Protein AF-A0A2H0RUI3-F1 (afdb_monomer_lite)

pLDDT: mean 71.57, std 14.53, range [37.25, 94.94]

Foldseek 3Di:
DDDPDPPVVVVCVVCVVVVVVVVLVVVLVVLVVVLCVCVVPVPVVVVVDPDDPVVVVVNVVSVVVNVVVPCPQDDLVVQQVLCVVVVQKDFLVSVCVVVVDDSVSSVVSLVVCVVVVQWDFDVVVVVVVGGMTRGPPPDQQDPVPRGGVLVVQCVVCVVVVPVVSNVVSLVPDDPVPPPD

Secondary structure (DSSP, 8-state):
------HHHHHHHHHHHHHHHHHHHHHHHHHHHHHHHHHHHHHHHHHH-TT-THHHHHHHHHHHHHHHHT--PPPHHHHHHHHHHTTTEE-HHHHHHHHT--HHHHHHHHHHHHHTTSEEE-HHHHHTT---EEE---SSB-TTT--BHHHHHHHHHHHHT-HHHHHHHHHT--GGGTT-

Structure (mmCIF, N/CA/C/O backbone):
data_AF-A0A2H0RUI3-F1
#
_entry.id   AF-A0A2H0RUI3-F1
#
loop_
_atom_site.group_PDB
_atom_site.id
_atom_site.type_symbol
_atom_site.label_atom_id
_atom_site.label_alt_id
_atom_site.label_comp_id
_atom_site.label_asym_id
_atom_site.label_entity_id
_atom_site.label_seq_id
_atom_site.pdbx_PDB_ins_code
_atom_site.Cartn_x
_atom_site.Cartn_y
_atom_site.Cartn_z
_atom_site.occupancy
_atom_site.B_iso_or_equiv
_atom_site.auth_seq_id
_atom_site.auth_comp_id
_atom_site.auth_asym_id
_atom_site.auth_atom_id
_atom_site.pdbx_PDB_model_num
ATOM 1 N N . MET A 1 1 ? -32.264 -28.700 15.028 1.00 40.72 1 MET A N 1
ATOM 2 C CA . MET A 1 1 ? -32.433 -28.310 13.611 1.00 40.72 1 MET A CA 1
ATOM 3 C C . MET A 1 1 ? -31.316 -27.344 13.245 1.00 40.72 1 MET A C 1
ATOM 5 O O . MET A 1 1 ? -31.347 -26.205 13.688 1.00 40.72 1 MET A O 1
ATOM 9 N N . ALA A 1 2 ? -30.282 -27.814 12.545 1.00 37.25 2 ALA A N 1
ATOM 10 C CA . ALA A 1 2 ? -29.163 -26.972 12.126 1.00 37.25 2 ALA A CA 1
ATOM 11 C C . ALA A 1 2 ? -29.563 -26.187 10.867 1.00 37.25 2 ALA A C 1
ATOM 13 O O . ALA A 1 2 ? -29.855 -26.793 9.837 1.00 37.25 2 ALA A O 1
ATOM 14 N N . LYS A 1 3 ? -29.607 -24.851 10.957 1.00 48.00 3 LYS A N 1
ATOM 15 C CA . LYS A 1 3 ? -29.700 -23.966 9.787 1.00 48.00 3 LYS A CA 1
ATOM 16 C C . LYS A 1 3 ? -28.462 -24.214 8.922 1.00 48.00 3 LYS A C 1
ATOM 18 O O . LYS A 1 3 ? -27.349 -23.934 9.361 1.00 48.00 3 LYS A O 1
ATOM 23 N N . GLN A 1 4 ? -28.652 -24.761 7.724 1.00 44.97 4 GLN A N 1
ATOM 24 C CA . GLN A 1 4 ? -27.613 -24.794 6.700 1.00 44.97 4 GLN A CA 1
ATOM 25 C C . GLN A 1 4 ? -27.236 -23.345 6.377 1.00 44.97 4 GLN A C 1
ATOM 27 O O . GLN A 1 4 ? -28.058 -22.584 5.875 1.00 44.97 4 GLN A O 1
ATOM 32 N N . MET A 1 5 ? -26.015 -22.946 6.732 1.00 45.69 5 MET A N 1
ATOM 33 C CA . MET A 1 5 ? -25.436 -21.710 6.213 1.00 45.69 5 MET A CA 1
ATOM 34 C C . MET A 1 5 ? -25.137 -21.915 4.719 1.00 45.69 5 MET A C 1
ATOM 36 O O . MET A 1 5 ? -24.634 -22.987 4.360 1.00 45.69 5 MET A O 1
ATOM 40 N N . PRO A 1 6 ? -25.445 -20.932 3.854 1.00 52.22 6 PRO A N 1
ATOM 41 C CA . PRO A 1 6 ? -25.289 -21.059 2.412 1.00 52.22 6 PRO A CA 1
ATOM 42 C C . PRO A 1 6 ? -23.802 -21.205 2.092 1.00 52.22 6 PRO A C 1
ATOM 44 O O . PRO A 1 6 ? -23.000 -20.287 2.241 1.00 52.22 6 PRO A O 1
ATOM 47 N N . THR A 1 7 ? -23.414 -22.411 1.697 1.00 57.31 7 THR A N 1
ATOM 48 C CA . THR A 1 7 ? -22.037 -22.754 1.324 1.00 57.31 7 THR A CA 1
ATOM 49 C C . THR A 1 7 ? -21.678 -22.227 -0.068 1.00 57.31 7 THR A C 1
ATOM 51 O O . THR A 1 7 ? -20.497 -22.163 -0.398 1.00 57.31 7 THR A O 1
ATOM 54 N N . GLU A 1 8 ? -22.663 -21.784 -0.855 1.00 53.75 8 GLU A N 1
ATOM 55 C CA . GLU A 1 8 ? -22.464 -21.220 -2.197 1.00 53.75 8 GLU A CA 1
ATOM 56 C C . GLU A 1 8 ? -21.793 -19.831 -2.173 1.00 53.75 8 GLU A C 1
ATOM 58 O O . GLU A 1 8 ? -20.916 -19.567 -2.999 1.00 53.75 8 GLU A O 1
ATOM 63 N N . ASP A 1 9 ? -22.067 -18.988 -1.169 1.00 52.56 9 ASP A N 1
ATOM 64 C CA . ASP A 1 9 ? -21.497 -17.628 -1.094 1.00 52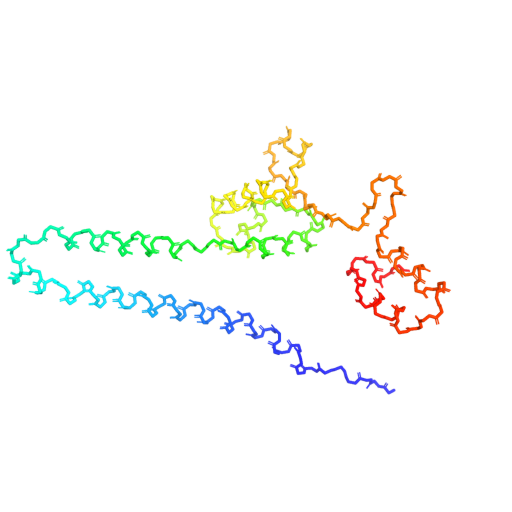.56 9 ASP A CA 1
ATOM 65 C C . ASP A 1 9 ? -20.015 -17.590 -0.685 1.00 52.56 9 ASP A C 1
ATOM 67 O O . ASP A 1 9 ? -19.256 -16.702 -1.091 1.00 52.56 9 ASP A O 1
ATOM 71 N N . ILE A 1 10 ? -19.555 -18.582 0.084 1.00 51.81 10 ILE A N 1
ATOM 72 C CA . ILE A 1 10 ? -18.156 -18.668 0.546 1.00 51.81 10 ILE A CA 1
ATOM 73 C C . ILE A 1 10 ? -17.225 -19.078 -0.607 1.00 51.81 10 ILE A C 1
ATOM 75 O O . ILE A 1 10 ? -16.046 -18.714 -0.647 1.00 51.81 10 ILE A O 1
ATOM 79 N N . VAL A 1 11 ? -17.748 -19.849 -1.559 1.00 51.75 11 VAL A N 1
ATOM 80 C CA . VAL A 1 11 ? -17.015 -20.315 -2.738 1.00 51.75 11 VAL A CA 1
ATOM 81 C C . VAL A 1 11 ? -16.846 -19.146 -3.715 1.00 51.75 11 VAL A C 1
ATOM 83 O O . VAL A 1 11 ? -15.719 -18.856 -4.118 1.00 51.75 11 VAL A O 1
ATOM 86 N N . ALA A 1 12 ? -17.913 -18.394 -4.006 1.00 54.25 12 ALA A N 1
ATOM 87 C CA . ALA A 1 12 ? -17.867 -17.234 -4.901 1.00 54.25 12 ALA A CA 1
ATOM 88 C C . ALA A 1 12 ? -16.861 -16.158 -4.444 1.00 54.25 12 ALA A C 1
ATOM 90 O O . ALA A 1 12 ? -16.058 -15.679 -5.248 1.00 54.25 12 ALA A O 1
ATOM 91 N N . THR A 1 13 ? -16.815 -15.848 -3.144 1.00 55.59 13 THR A N 1
ATOM 92 C CA . THR A 1 13 ? -15.868 -14.868 -2.577 1.00 55.59 13 THR A CA 1
ATOM 93 C C . THR A 1 13 ? -14.407 -15.318 -2.665 1.00 55.59 13 THR A C 1
ATOM 95 O O . THR A 1 13 ? -13.526 -14.504 -2.944 1.00 55.59 13 THR A O 1
ATOM 98 N N . ARG A 1 14 ? -14.113 -16.617 -2.508 1.00 56.69 14 ARG A N 1
ATOM 99 C CA . ARG A 1 14 ? -12.736 -17.142 -2.610 1.00 56.69 14 ARG A CA 1
ATOM 100 C C . ARG A 1 14 ? -12.219 -17.204 -4.053 1.00 56.69 14 ARG A C 1
ATOM 102 O O . ARG A 1 14 ? -11.014 -17.064 -4.276 1.00 56.69 14 ARG A O 1
ATOM 109 N N . TYR A 1 15 ? -13.104 -17.407 -5.030 1.00 55.16 15 TYR A N 1
ATOM 110 C CA . TYR A 1 15 ? -12.738 -17.414 -6.451 1.00 55.16 15 TYR A CA 1
ATOM 111 C C . TYR A 1 15 ? -12.743 -16.020 -7.086 1.00 55.16 15 TYR A C 1
ATOM 113 O O . TYR A 1 15 ? -11.989 -15.817 -8.036 1.00 55.16 15 TYR A O 1
ATOM 121 N N . ALA A 1 16 ? -13.481 -15.047 -6.540 1.00 60.38 16 ALA A N 1
ATOM 122 C CA . ALA A 1 16 ? -13.506 -13.666 -7.031 1.00 60.38 16 ALA A CA 1
ATOM 123 C C . ALA A 1 16 ? -12.097 -13.054 -7.122 1.00 60.38 16 ALA A C 1
ATOM 125 O O . ALA A 1 16 ? -11.699 -12.584 -8.185 1.00 60.38 16 ALA A O 1
ATOM 126 N N . HIS A 1 17 ? -11.284 -13.196 -6.070 1.00 58.66 17 HIS A N 1
ATOM 127 C CA . HIS A 1 17 ? -9.902 -12.703 -6.069 1.00 58.66 17 HIS A CA 1
ATOM 128 C C . HIS A 1 17 ? -9.028 -13.390 -7.137 1.00 58.66 17 HIS A C 1
ATOM 130 O O . HIS A 1 17 ? -8.162 -12.764 -7.751 1.00 58.66 17 HIS A O 1
ATOM 136 N N . ARG A 1 18 ? -9.220 -14.692 -7.392 1.00 57.06 18 ARG A N 1
ATOM 137 C CA . ARG A 1 18 ? -8.460 -15.408 -8.435 1.00 57.06 18 ARG A CA 1
ATOM 138 C C . ARG A 1 18 ? -8.891 -14.986 -9.836 1.00 57.06 18 ARG A C 1
ATOM 140 O O . ARG A 1 18 ? -8.033 -14.844 -10.701 1.00 57.06 18 ARG A O 1
ATOM 147 N N . ILE A 1 19 ? -10.188 -14.767 -10.043 1.00 65.56 19 ILE A N 1
ATOM 148 C CA . ILE A 1 19 ? -10.754 -14.272 -11.303 1.00 65.56 19 ILE A CA 1
ATOM 149 C C . ILE A 1 19 ? -10.258 -12.850 -11.580 1.00 65.56 19 ILE A C 1
ATOM 151 O O . ILE A 1 19 ? -9.895 -12.537 -12.711 1.00 65.56 19 ILE A 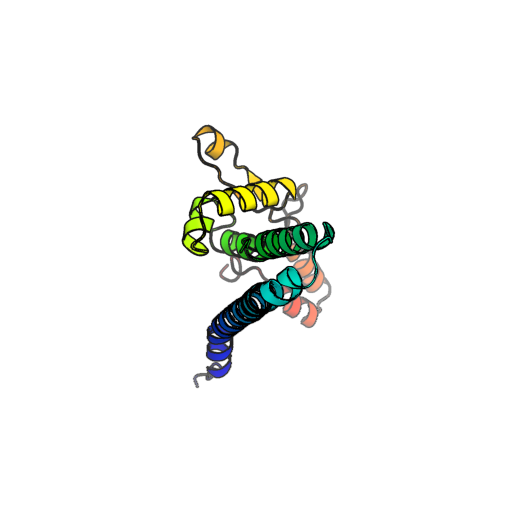O 1
ATOM 155 N N . GLU A 1 20 ? -10.160 -12.008 -10.554 1.00 66.69 20 GLU A N 1
ATOM 156 C CA . GLU A 1 20 ? -9.665 -10.639 -10.686 1.00 66.69 20 GLU A CA 1
ATOM 157 C C . GLU A 1 20 ? -8.155 -10.590 -10.969 1.00 66.69 20 GLU A C 1
ATOM 159 O O . GLU A 1 20 ? -7.714 -9.860 -11.858 1.00 66.69 20 GLU A O 1
ATOM 164 N N . LEU A 1 21 ? -7.361 -11.459 -10.330 1.00 68.50 21 LEU A N 1
ATOM 165 C CA . LEU A 1 21 ? -5.949 -11.660 -10.683 1.00 68.50 21 LEU A CA 1
ATOM 166 C C . LEU A 1 21 ? -5.771 -12.181 -12.115 1.00 68.50 21 LEU A C 1
ATOM 168 O O . LEU A 1 21 ? -4.870 -11.726 -12.823 1.00 68.50 21 LEU A O 1
ATOM 172 N N . LEU A 1 22 ? -6.620 -13.116 -12.555 1.00 71.00 22 LEU A N 1
ATOM 173 C CA . LEU A 1 22 ? -6.633 -13.632 -13.927 1.00 71.00 22 LEU A CA 1
ATOM 174 C C . LEU A 1 22 ? -6.997 -12.539 -14.930 1.00 71.00 22 LEU A C 1
ATOM 176 O O . LEU A 1 22 ? -6.333 -12.425 -15.955 1.00 71.00 22 LEU A O 1
ATOM 180 N N . ARG A 1 23 ? -7.985 -11.694 -14.621 1.00 72.12 23 ARG A N 1
ATOM 181 C CA . ARG A 1 23 ? -8.378 -10.552 -15.455 1.00 72.12 23 ARG A CA 1
ATOM 182 C C . ARG A 1 23 ? -7.249 -9.527 -15.563 1.00 72.12 23 ARG A C 1
ATOM 184 O O . ARG A 1 23 ? -6.921 -9.117 -16.673 1.00 72.12 23 ARG A O 1
ATOM 191 N N . ASN A 1 24 ? -6.609 -9.170 -14.451 1.00 70.94 24 ASN A N 1
ATOM 192 C CA . ASN A 1 24 ? -5.483 -8.230 -14.449 1.00 70.94 24 ASN A CA 1
ATOM 193 C C . ASN A 1 24 ? -4.265 -8.799 -15.187 1.00 70.94 24 ASN A C 1
ATOM 195 O O . ASN A 1 24 ? -3.623 -8.095 -15.967 1.00 70.94 24 ASN A O 1
ATOM 199 N N . SER A 1 25 ? -3.985 -10.091 -15.005 1.00 67.38 25 SER A N 1
ATOM 200 C CA . SER A 1 25 ? -2.914 -10.775 -15.733 1.00 67.38 25 SER A CA 1
ATOM 201 C C . SER A 1 25 ? -3.218 -10.832 -17.230 1.00 67.38 25 SER A C 1
ATOM 203 O O . SER A 1 25 ? -2.363 -10.474 -18.035 1.00 67.38 25 SER A O 1
ATOM 205 N N . ALA A 1 26 ? -4.441 -11.201 -17.617 1.00 73.75 26 ALA A N 1
ATOM 206 C CA . ALA A 1 26 ? -4.873 -11.246 -19.011 1.00 73.75 26 ALA A CA 1
ATOM 207 C C . ALA A 1 26 ? -4.797 -9.866 -19.675 1.00 73.75 26 ALA A C 1
ATOM 209 O O . ALA A 1 26 ? -4.282 -9.754 -20.783 1.00 73.75 26 ALA A O 1
ATOM 210 N N . MET A 1 27 ? -5.220 -8.804 -18.983 1.00 76.25 27 MET A N 1
ATOM 211 C CA . MET A 1 27 ? -5.128 -7.433 -19.489 1.00 76.25 27 MET A CA 1
ATOM 212 C C . MET A 1 27 ? -3.668 -6.996 -19.683 1.00 76.25 27 MET A C 1
ATOM 214 O O . MET A 1 27 ? -3.335 -6.401 -20.707 1.00 76.25 27 MET A O 1
ATOM 218 N N . LYS A 1 28 ? -2.770 -7.373 -18.763 1.00 70.69 28 LYS A N 1
ATOM 219 C CA . LYS A 1 28 ? -1.324 -7.138 -18.890 1.00 70.69 28 LYS A CA 1
ATOM 220 C C . LYS A 1 28 ? -0.707 -7.901 -20.069 1.00 70.69 28 LYS A C 1
ATOM 222 O O . LYS A 1 28 ? 0.099 -7.326 -20.798 1.00 70.69 28 LYS A O 1
ATOM 227 N N . PHE A 1 29 ? -1.104 -9.154 -20.295 1.00 73.88 29 PHE A N 1
ATOM 228 C CA . PHE A 1 29 ? -0.670 -9.933 -21.461 1.00 73.88 29 PHE A CA 1
ATOM 229 C C . PHE A 1 29 ? -1.189 -9.349 -22.778 1.00 73.88 29 PHE A C 1
ATOM 231 O O . PHE A 1 29 ? -0.434 -9.281 -23.743 1.00 73.88 29 PHE A O 1
ATOM 238 N N . LEU A 1 30 ? -2.441 -8.889 -22.815 1.00 75.38 30 LEU A N 1
ATOM 239 C CA . LEU A 1 30 ? -3.057 -8.322 -24.016 1.00 75.38 30 LEU A CA 1
ATOM 240 C C . LEU A 1 30 ? -2.365 -7.014 -24.427 1.00 75.38 30 LEU A C 1
ATOM 242 O O . LEU A 1 30 ? -1.997 -6.848 -25.586 1.00 75.38 30 LEU A O 1
ATOM 246 N N . ILE A 1 31 ? -2.083 -6.133 -23.461 1.00 73.62 31 ILE A N 1
ATOM 247 C CA . ILE A 1 31 ? -1.326 -4.893 -23.690 1.00 73.62 31 ILE A CA 1
ATOM 248 C C . ILE A 1 31 ? 0.118 -5.206 -24.100 1.00 73.62 31 ILE A C 1
ATOM 250 O O . ILE A 1 31 ? 0.612 -4.652 -25.081 1.00 73.62 31 ILE A O 1
ATOM 254 N N . GLY A 1 32 ? 0.791 -6.123 -23.396 1.00 73.75 32 GLY A N 1
ATOM 255 C CA . GLY A 1 32 ? 2.153 -6.540 -23.739 1.00 73.75 32 GLY A CA 1
ATOM 256 C C . GLY A 1 32 ? 2.252 -7.116 -25.155 1.00 73.75 32 GLY A C 1
ATOM 257 O O . GLY A 1 32 ? 3.162 -6.760 -25.900 1.00 73.75 32 GLY A O 1
ATOM 258 N N . GLY A 1 33 ? 1.279 -7.939 -25.555 1.00 75.06 33 GLY A N 1
ATOM 259 C CA . GLY A 1 33 ? 1.180 -8.502 -26.901 1.00 75.06 33 GLY A CA 1
ATOM 260 C C . GLY A 1 33 ? 0.991 -7.436 -27.979 1.00 75.06 33 GLY A C 1
ATOM 261 O O . GLY A 1 33 ? 1.687 -7.476 -28.990 1.00 75.06 33 GLY A O 1
ATOM 262 N N . VAL A 1 34 ? 0.126 -6.442 -27.748 1.00 78.19 34 VAL A N 1
ATOM 263 C CA . VAL A 1 34 ? -0.063 -5.311 -28.675 1.00 78.19 34 VAL A CA 1
ATOM 264 C C . VAL A 1 34 ? 1.222 -4.496 -28.820 1.00 78.19 34 VAL A C 1
ATOM 266 O O . VAL A 1 34 ? 1.599 -4.156 -29.937 1.00 78.19 34 VAL A O 1
ATOM 269 N N . VAL A 1 35 ? 1.943 -4.227 -27.729 1.00 71.62 35 VAL A N 1
ATOM 270 C CA . VAL A 1 35 ? 3.216 -3.489 -27.786 1.00 71.62 35 VAL A CA 1
ATOM 271 C C . VAL A 1 35 ? 4.266 -4.260 -28.587 1.00 71.62 35 VAL A C 1
ATOM 273 O O . VAL A 1 35 ? 4.899 -3.681 -29.467 1.00 71.62 35 VAL A O 1
ATOM 276 N N . VAL A 1 36 ? 4.425 -5.564 -28.343 1.00 73.00 36 VAL A N 1
ATOM 277 C CA . VAL A 1 36 ? 5.359 -6.412 -29.107 1.00 73.00 36 VAL A CA 1
ATOM 278 C C . VAL A 1 36 ? 4.957 -6.487 -30.580 1.00 73.00 36 VAL A C 1
ATOM 280 O O . VAL A 1 36 ? 5.820 -6.418 -31.448 1.00 73.00 36 VAL A O 1
ATOM 283 N N . PHE A 1 37 ? 3.661 -6.574 -30.877 1.00 71.94 37 PHE A N 1
ATOM 284 C CA . PHE A 1 37 ? 3.141 -6.577 -32.242 1.00 71.94 37 PHE A CA 1
ATOM 285 C C . PHE A 1 37 ? 3.437 -5.261 -32.971 1.00 71.94 37 PHE A C 1
ATOM 287 O O . PHE A 1 37 ? 3.971 -5.276 -34.078 1.00 71.94 37 PHE A O 1
ATOM 294 N N . VAL A 1 38 ? 3.168 -4.119 -32.331 1.00 71.50 38 VAL A N 1
ATOM 295 C CA . VAL A 1 38 ? 3.467 -2.793 -32.885 1.00 71.50 38 VAL A CA 1
ATOM 296 C C . VAL A 1 38 ? 4.969 -2.640 -33.113 1.00 71.50 38 VAL A C 1
ATOM 298 O O . VAL A 1 38 ? 5.369 -2.284 -34.215 1.00 71.50 38 VAL A O 1
ATOM 301 N N . VAL A 1 39 ? 5.810 -2.985 -32.132 1.00 69.81 39 VAL A N 1
ATOM 302 C CA . VAL A 1 39 ? 7.280 -2.911 -32.245 1.00 69.81 39 VAL A CA 1
ATOM 303 C C . VAL A 1 39 ? 7.845 -3.919 -33.250 1.00 69.81 39 VAL A C 1
ATOM 305 O O . VAL A 1 39 ? 8.872 -3.642 -33.856 1.00 69.81 39 VAL A O 1
ATOM 308 N N . GLY A 1 40 ? 7.202 -5.069 -33.458 1.00 72.00 40 GLY A N 1
ATOM 309 C CA . GLY A 1 40 ? 7.615 -6.075 -34.440 1.00 72.00 40 GLY A CA 1
ATOM 310 C C . GLY A 1 40 ? 7.219 -5.726 -35.876 1.00 72.00 40 GLY A C 1
ATOM 311 O O . GLY A 1 40 ? 7.945 -6.067 -36.808 1.00 72.00 40 GLY A O 1
ATOM 312 N N . MET A 1 41 ? 6.101 -5.016 -36.067 1.00 71.19 41 MET A N 1
ATOM 313 C CA . MET A 1 41 ? 5.620 -4.586 -37.387 1.00 71.19 41 MET A CA 1
ATOM 314 C C . MET A 1 41 ? 6.133 -3.208 -37.820 1.00 71.19 41 MET A C 1
ATOM 316 O O . MET A 1 41 ? 6.178 -2.923 -39.016 1.00 71.19 41 MET A O 1
ATOM 320 N N . PHE A 1 42 ? 6.561 -2.356 -36.885 1.00 66.62 42 PHE A N 1
ATOM 321 C CA . PHE A 1 42 ? 7.112 -1.033 -37.200 1.00 66.62 42 PHE A CA 1
ATOM 322 C C . PHE A 1 42 ? 8.464 -1.012 -37.949 1.00 66.62 42 PHE A C 1
ATOM 324 O O . PHE A 1 42 ? 8.638 -0.116 -38.772 1.00 66.62 42 PHE A O 1
ATOM 331 N N . PRO A 1 43 ? 9.430 -1.931 -37.735 1.00 65.06 43 PRO A N 1
ATOM 332 C CA . PRO A 1 43 ? 10.753 -1.876 -38.357 1.00 65.06 43 PRO A CA 1
ATOM 333 C C . PRO A 1 43 ? 10.741 -1.884 -39.897 1.00 65.06 43 PRO A C 1
ATOM 335 O O . PRO A 1 43 ? 11.467 -1.075 -40.476 1.00 65.06 43 PRO A O 1
ATOM 338 N N . PRO A 1 44 ? 9.919 -2.699 -40.596 1.00 65.00 44 PRO A N 1
ATOM 339 C CA . PRO A 1 44 ? 9.820 -2.615 -42.055 1.00 65.00 44 PRO A CA 1
ATOM 340 C C . PRO A 1 44 ? 9.184 -1.303 -42.545 1.00 65.00 44 PRO A C 1
ATOM 342 O O . PRO A 1 44 ? 9.616 -0.762 -43.561 1.00 65.00 44 PRO A O 1
ATOM 345 N N . ILE A 1 45 ? 8.223 -0.745 -41.801 1.00 62.34 45 ILE A N 1
ATOM 346 C CA . ILE A 1 45 ? 7.593 0.552 -42.110 1.00 62.34 45 ILE A CA 1
ATOM 347 C C . ILE A 1 45 ? 8.604 1.700 -41.912 1.00 62.34 45 ILE A C 1
ATOM 349 O O . ILE A 1 45 ? 8.701 2.598 -42.747 1.00 62.34 45 ILE A O 1
ATOM 353 N N . LEU A 1 46 ? 9.427 1.626 -40.861 1.00 55.97 46 LEU A N 1
ATOM 354 C CA . LEU A 1 46 ? 10.548 2.533 -40.572 1.00 55.97 46 LEU A CA 1
ATOM 355 C C . LEU A 1 46 ? 11.669 2.458 -41.614 1.00 55.97 46 LEU A C 1
ATOM 357 O O . LEU A 1 46 ? 12.233 3.486 -41.979 1.00 55.97 46 LEU A O 1
ATOM 361 N N . ALA A 1 47 ? 11.989 1.261 -42.112 1.00 63.47 47 ALA A N 1
ATOM 362 C CA . ALA A 1 47 ? 12.996 1.079 -43.156 1.00 63.47 47 ALA A CA 1
ATOM 363 C C . ALA A 1 47 ? 12.572 1.719 -44.493 1.00 63.47 47 ALA A C 1
ATOM 365 O O . ALA A 1 47 ? 13.430 2.166 -45.256 1.00 63.47 47 ALA A O 1
ATOM 366 N N . MET A 1 48 ? 11.261 1.804 -44.757 1.00 65.31 48 MET A N 1
ATOM 367 C CA . MET A 1 48 ? 10.691 2.505 -45.915 1.00 65.31 48 MET A CA 1
ATOM 368 C C . MET A 1 48 ? 10.545 4.019 -45.684 1.00 65.31 48 MET A C 1
ATOM 370 O O . MET A 1 48 ? 10.720 4.802 -46.616 1.00 65.31 48 MET A O 1
ATOM 374 N N . ALA A 1 49 ? 10.293 4.451 -44.446 1.00 60.59 49 ALA A N 1
ATOM 375 C CA . ALA A 1 49 ? 10.146 5.853 -44.063 1.00 60.59 49 ALA A CA 1
ATOM 376 C C . ALA A 1 49 ? 11.481 6.474 -43.600 1.00 60.59 49 ALA A C 1
ATOM 378 O O . ALA A 1 49 ? 11.662 6.822 -42.432 1.00 60.59 49 ALA A O 1
ATOM 379 N N . ARG A 1 50 ? 12.449 6.644 -44.511 1.00 54.50 50 ARG A N 1
ATOM 380 C CA . ARG A 1 50 ? 13.672 7.415 -44.218 1.00 54.50 50 ARG A CA 1
ATOM 381 C C . ARG A 1 50 ? 13.326 8.893 -43.971 1.00 54.50 50 ARG A C 1
ATOM 383 O O . ARG A 1 50 ? 13.168 9.640 -44.930 1.00 54.50 50 ARG A O 1
ATOM 390 N N . GLY A 1 51 ? 13.265 9.319 -42.704 1.00 57.84 51 GLY A N 1
ATOM 391 C CA . GLY A 1 51 ? 13.366 10.745 -42.345 1.00 57.84 51 GLY A CA 1
ATOM 392 C C . GLY A 1 51 ? 12.422 11.311 -41.278 1.00 57.84 51 GLY A C 1
ATOM 393 O O . GLY A 1 51 ? 12.417 12.525 -41.115 1.00 57.84 51 GLY A O 1
ATOM 394 N N . ILE A 1 52 ? 11.639 10.508 -40.547 1.00 59.72 52 ILE A N 1
ATOM 395 C CA . ILE A 1 52 ? 10.675 11.051 -39.569 1.00 59.72 52 ILE A CA 1
ATOM 396 C C . ILE A 1 52 ? 11.212 10.913 -38.126 1.00 59.72 52 ILE A C 1
ATOM 398 O O . ILE A 1 52 ? 11.217 9.801 -37.592 1.00 59.72 52 ILE A O 1
ATOM 402 N N . PRO A 1 53 ? 11.637 12.009 -37.460 1.00 60.41 53 PRO A N 1
ATOM 403 C CA . PRO A 1 53 ? 12.110 11.978 -36.068 1.00 60.41 53 PRO A CA 1
ATOM 404 C C . PRO A 1 53 ? 11.011 11.633 -35.040 1.00 60.41 53 PRO A C 1
ATOM 406 O O . PRO A 1 53 ? 11.324 11.233 -33.921 1.00 60.41 53 PRO A O 1
ATOM 409 N N . ASP A 1 54 ? 9.733 11.719 -35.418 1.00 65.62 54 ASP A N 1
ATOM 410 C CA . ASP A 1 54 ? 8.572 11.496 -34.539 1.00 65.62 54 ASP A CA 1
ATOM 411 C C . ASP A 1 54 ? 8.397 10.042 -34.064 1.00 65.62 54 ASP A C 1
ATOM 413 O O . ASP A 1 54 ? 7.810 9.772 -33.015 1.00 65.62 54 ASP A O 1
ATOM 417 N N . VAL A 1 55 ? 8.933 9.066 -34.801 1.00 62.34 55 VAL A N 1
ATOM 418 C CA . VAL A 1 55 ? 8.714 7.647 -34.472 1.00 62.34 55 VAL A CA 1
ATOM 419 C C . VAL A 1 55 ? 9.499 7.218 -33.230 1.00 62.34 55 VAL A C 1
ATOM 421 O O . VAL A 1 55 ? 8.998 6.440 -32.416 1.00 62.34 55 VAL A O 1
ATOM 424 N N . GLY A 1 56 ? 10.706 7.759 -33.032 1.00 66.00 56 GLY A N 1
ATOM 425 C CA . GLY A 1 56 ? 11.478 7.519 -31.809 1.00 66.00 56 GLY A CA 1
ATOM 426 C C . GLY A 1 56 ? 10.752 8.042 -30.564 1.00 66.00 56 GLY A C 1
ATOM 427 O O . GLY A 1 56 ? 10.745 7.376 -29.529 1.00 66.00 56 GLY A O 1
ATOM 428 N N . ALA A 1 57 ? 10.067 9.185 -30.686 1.00 68.56 57 ALA A N 1
ATOM 429 C CA . ALA A 1 57 ? 9.246 9.757 -29.622 1.00 68.56 57 ALA A CA 1
ATOM 430 C C . ALA A 1 57 ? 8.013 8.892 -29.315 1.00 68.56 57 ALA A C 1
ATOM 432 O O . ALA A 1 57 ? 7.690 8.691 -28.145 1.00 68.56 57 ALA A O 1
ATOM 433 N N . LEU A 1 58 ? 7.375 8.306 -30.334 1.00 68.25 58 LEU A N 1
ATOM 434 C CA . LEU A 1 58 ? 6.240 7.398 -30.151 1.00 68.25 58 LEU A CA 1
ATOM 435 C C . LEU A 1 58 ? 6.637 6.123 -29.389 1.00 68.25 58 LEU A C 1
ATOM 437 O O . LEU A 1 58 ? 5.939 5.709 -28.465 1.00 68.25 58 LEU A O 1
ATOM 441 N N . VAL A 1 59 ? 7.788 5.528 -29.715 1.00 70.38 59 VAL A N 1
ATOM 442 C CA . VAL A 1 59 ? 8.312 4.357 -28.989 1.00 70.38 59 VAL A CA 1
ATOM 443 C C . VAL A 1 59 ? 8.673 4.722 -27.545 1.00 70.38 59 VAL A C 1
ATOM 445 O O . VAL A 1 59 ? 8.343 3.972 -26.627 1.00 70.38 59 VAL A O 1
ATOM 448 N N . LEU A 1 60 ? 9.282 5.889 -27.313 1.00 69.94 60 LEU A N 1
ATOM 449 C CA . LEU A 1 60 ? 9.568 6.381 -25.962 1.00 69.94 60 LEU A CA 1
ATOM 450 C C . LEU A 1 60 ? 8.291 6.655 -25.156 1.00 69.94 60 LEU A C 1
ATOM 452 O O . LEU A 1 60 ? 8.253 6.319 -23.975 1.00 69.94 60 LEU A O 1
ATOM 456 N N . LEU A 1 61 ? 7.236 7.188 -25.780 1.00 70.75 61 LEU A N 1
ATOM 457 C CA . LEU A 1 61 ? 5.920 7.373 -25.159 1.00 70.75 61 LEU A CA 1
ATOM 458 C C . LEU A 1 61 ? 5.271 6.037 -24.787 1.00 70.75 61 LEU A C 1
ATOM 460 O O . LEU A 1 61 ? 4.705 5.923 -23.703 1.00 70.75 61 LEU A O 1
ATOM 464 N N . ILE A 1 62 ? 5.398 5.008 -25.629 1.00 68.94 62 ILE A N 1
ATOM 465 C CA . ILE A 1 62 ? 4.899 3.661 -25.321 1.00 68.94 62 ILE A CA 1
ATOM 466 C C . ILE A 1 62 ? 5.702 3.040 -24.175 1.00 68.94 62 ILE A C 1
ATOM 468 O O . ILE A 1 62 ? 5.107 2.510 -23.243 1.00 68.94 62 ILE A O 1
ATOM 472 N N . ILE A 1 63 ? 7.035 3.133 -24.179 1.00 68.94 63 ILE A N 1
ATOM 473 C CA . ILE A 1 63 ? 7.872 2.628 -23.078 1.00 68.94 63 ILE A CA 1
ATOM 474 C C . ILE A 1 63 ? 7.566 3.382 -21.777 1.00 68.94 63 ILE A C 1
ATOM 476 O O . ILE A 1 63 ? 7.451 2.756 -20.724 1.00 68.94 63 ILE A O 1
ATOM 480 N N . ALA A 1 64 ? 7.386 4.703 -21.836 1.00 69.25 64 ALA A N 1
ATOM 481 C CA . ALA A 1 64 ? 6.980 5.513 -20.692 1.00 69.25 64 ALA A CA 1
ATOM 482 C C . ALA A 1 64 ? 5.578 5.127 -20.191 1.00 69.25 64 ALA A C 1
ATOM 484 O O . ALA A 1 64 ? 5.394 4.949 -18.989 1.00 69.25 64 ALA A O 1
ATOM 485 N N . GLY A 1 65 ? 4.619 4.913 -21.096 1.00 69.19 65 GLY A N 1
ATOM 486 C CA . GLY A 1 65 ? 3.259 4.472 -20.779 1.00 69.19 65 GLY A CA 1
ATOM 487 C C . GLY A 1 65 ? 3.214 3.063 -20.186 1.00 69.19 65 GLY A C 1
ATOM 488 O O . GLY A 1 65 ? 2.544 2.836 -19.183 1.00 69.19 65 GLY A O 1
ATOM 489 N N . VAL A 1 66 ? 3.995 2.126 -20.729 1.00 66.38 66 VAL A N 1
ATOM 490 C CA . VAL A 1 66 ? 4.140 0.766 -20.191 1.00 66.38 66 VAL A CA 1
ATOM 491 C C . VAL A 1 66 ? 4.840 0.795 -18.839 1.00 66.38 66 VAL A C 1
ATOM 493 O O . VAL A 1 66 ? 4.417 0.077 -17.941 1.00 66.38 66 VAL A O 1
ATOM 496 N N . LYS A 1 67 ? 5.874 1.623 -18.650 1.00 63.22 67 LYS A N 1
ATOM 497 C CA . LYS A 1 67 ? 6.536 1.796 -17.348 1.00 63.22 67 LYS A CA 1
ATOM 498 C C . LYS A 1 67 ? 5.571 2.364 -16.310 1.00 63.22 67 LYS A C 1
ATOM 500 O O . LYS A 1 67 ? 5.563 1.876 -15.189 1.00 63.22 67 LYS A O 1
ATOM 505 N N . TYR A 1 68 ? 4.739 3.329 -16.697 1.00 63.97 68 TYR A N 1
ATOM 506 C CA . TYR A 1 68 ? 3.690 3.883 -15.843 1.00 63.97 68 TYR A CA 1
ATOM 507 C C . TYR A 1 68 ? 2.644 2.814 -15.473 1.00 63.97 68 TYR A C 1
ATOM 509 O O . TYR A 1 68 ? 2.314 2.662 -14.299 1.00 63.97 68 TYR A O 1
ATOM 517 N N . TRP A 1 69 ? 2.211 1.999 -16.441 1.00 57.16 69 TRP A N 1
ATOM 518 C CA . TRP A 1 69 ? 1.191 0.955 -16.260 1.00 57.16 69 TRP A CA 1
ATOM 519 C C . TRP A 1 69 ? 1.686 -0.303 -15.523 1.00 57.16 69 TRP A C 1
ATOM 521 O O . TRP A 1 69 ? 0.920 -0.953 -14.819 1.00 57.16 69 TRP A O 1
ATOM 531 N N . ASN A 1 70 ? 2.962 -0.679 -15.675 1.00 54.16 70 ASN A N 1
ATOM 532 C CA . ASN A 1 70 ? 3.555 -1.850 -15.012 1.00 54.16 70 ASN A CA 1
ATOM 533 C C . ASN A 1 70 ? 4.040 -1.585 -13.593 1.00 54.16 70 ASN A C 1
ATOM 535 O O . ASN A 1 70 ? 4.499 -2.528 -12.942 1.00 54.16 70 ASN A O 1
ATOM 539 N N . THR A 1 71 ? 3.920 -0.354 -13.098 1.00 56.50 71 THR A N 1
ATOM 540 C CA . THR A 1 71 ? 3.937 -0.121 -11.659 1.00 56.50 71 THR A CA 1
ATOM 541 C C . THR A 1 71 ? 2.699 -0.813 -11.097 1.00 56.50 71 THR A C 1
ATOM 543 O O . THR A 1 71 ? 1.621 -0.230 -11.011 1.00 56.50 71 THR A O 1
ATOM 546 N N . LEU A 1 72 ? 2.852 -2.098 -10.761 1.00 54.12 72 LEU A N 1
ATOM 547 C CA . LEU A 1 72 ? 1.996 -2.866 -9.862 1.00 54.12 72 LEU A CA 1
ATOM 548 C C . LEU A 1 72 ? 2.094 -2.195 -8.489 1.00 54.12 72 LEU A C 1
ATOM 550 O O . LEU A 1 72 ? 2.682 -2.717 -7.548 1.00 54.12 72 LEU A O 1
ATOM 554 N N . SER A 1 73 ? 1.602 -0.961 -8.414 1.00 69.69 73 SER A N 1
ATOM 555 C CA . SER A 1 73 ? 1.517 -0.227 -7.177 1.00 69.69 73 SER A CA 1
ATOM 556 C C . SER A 1 73 ? 0.520 -0.979 -6.328 1.00 69.69 73 SER A C 1
ATOM 558 O O . SER A 1 73 ? -0.596 -1.257 -6.773 1.00 69.69 73 SER A O 1
ATOM 560 N N . ILE A 1 74 ? 0.926 -1.276 -5.099 1.00 78.50 74 ILE A N 1
ATOM 561 C CA . ILE A 1 74 ? -0.024 -1.579 -4.040 1.00 78.50 74 ILE A CA 1
ATOM 562 C C . ILE A 1 74 ? -1.113 -0.503 -4.114 1.00 78.50 74 ILE A C 1
ATOM 564 O O . ILE A 1 74 ? -0.798 0.695 -4.186 1.00 78.50 74 ILE A O 1
ATOM 568 N N . LYS A 1 75 ? -2.372 -0.935 -4.207 1.00 85.31 75 LYS A N 1
ATOM 569 C CA . LYS A 1 75 ? -3.500 -0.017 -4.115 1.00 85.31 75 LYS A CA 1
ATOM 570 C C . LYS A 1 75 ? -3.563 0.478 -2.679 1.00 85.31 75 LYS A C 1
ATOM 572 O O . LYS A 1 75 ? -3.466 -0.318 -1.748 1.00 85.31 75 LYS A O 1
ATOM 577 N N . ASP A 1 76 ? -3.763 1.778 -2.511 1.00 87.94 76 ASP A N 1
ATOM 578 C CA . ASP A 1 76 ? -3.827 2.391 -1.185 1.00 87.94 76 ASP A CA 1
ATOM 579 C C . ASP A 1 76 ? -4.977 1.771 -0.346 1.00 87.94 76 ASP A C 1
ATOM 581 O O . ASP A 1 76 ? -4.818 1.568 0.855 1.00 87.94 76 ASP A O 1
ATOM 585 N N . SER A 1 77 ? -6.080 1.342 -0.985 1.00 83.44 77 SER A N 1
ATOM 586 C CA . SER A 1 77 ? -7.183 0.598 -0.345 1.00 83.44 77 SER A CA 1
ATOM 587 C C . SER A 1 77 ? -6.740 -0.728 0.274 1.00 83.44 77 SER A C 1
ATOM 589 O O . SER A 1 77 ? -7.038 -0.999 1.433 1.00 83.44 77 SER A O 1
ATOM 591 N N . ASP A 1 78 ? -5.987 -1.529 -0.478 1.00 88.00 78 ASP A N 1
ATOM 592 C CA . ASP A 1 78 ? -5.583 -2.872 -0.059 1.00 88.00 78 ASP A CA 1
ATOM 593 C C . ASP A 1 78 ? -4.577 -2.781 1.099 1.00 88.00 78 ASP A C 1
ATOM 595 O O . ASP A 1 78 ? -4.590 -3.600 2.017 1.00 88.00 78 ASP A O 1
ATOM 599 N N . ALA A 1 79 ? -3.721 -1.752 1.085 1.00 89.12 79 ALA A N 1
ATOM 600 C CA . ALA A 1 79 ? -2.805 -1.454 2.182 1.00 89.12 79 ALA A CA 1
ATOM 601 C C . ALA A 1 79 ? -3.548 -1.056 3.468 1.00 89.12 79 ALA A C 1
ATOM 603 O O . ALA A 1 79 ? -3.170 -1.502 4.550 1.00 89.12 79 ALA A O 1
ATOM 604 N N . LEU A 1 80 ? -4.610 -0.253 3.365 1.00 87.62 80 LEU A N 1
ATOM 605 C CA . LEU A 1 80 ? -5.439 0.113 4.516 1.00 87.62 80 LEU A CA 1
ATOM 606 C C . LEU A 1 80 ? -6.234 -1.082 5.056 1.00 87.62 80 LEU A C 1
ATOM 608 O O . LEU A 1 80 ? -6.342 -1.232 6.272 1.00 87.62 80 LEU A O 1
ATOM 612 N N . ASP A 1 81 ? -6.729 -1.964 4.189 1.00 85.88 81 ASP A N 1
ATOM 613 C CA . ASP A 1 81 ? -7.396 -3.199 4.612 1.00 85.88 81 ASP A CA 1
ATOM 614 C C . ASP A 1 81 ? -6.430 -4.154 5.323 1.00 85.88 81 ASP A C 1
ATOM 616 O O . ASP A 1 81 ? -6.744 -4.659 6.400 1.00 85.88 81 ASP A O 1
ATOM 620 N N . LEU A 1 82 ? -5.206 -4.312 4.807 1.00 89.75 82 LEU A N 1
ATOM 621 C CA . LEU A 1 82 ? -4.155 -5.062 5.499 1.00 89.75 82 LEU A CA 1
ATOM 622 C C . LEU A 1 82 ? -3.838 -4.462 6.874 1.00 89.75 82 LEU A C 1
ATOM 624 O O . LEU A 1 82 ? -3.617 -5.187 7.840 1.00 89.75 82 LEU A O 1
ATOM 628 N N . ALA A 1 83 ? -3.801 -3.136 6.973 1.00 88.94 83 ALA A N 1
ATOM 629 C CA . ALA A 1 83 ? -3.542 -2.467 8.235 1.00 88.94 83 ALA A CA 1
ATOM 630 C C . ALA A 1 83 ? -4.664 -2.711 9.256 1.00 88.94 83 ALA A C 1
ATOM 632 O O . ALA A 1 83 ? -4.372 -2.906 10.433 1.00 88.94 83 ALA A O 1
ATOM 633 N N . ARG A 1 84 ? -5.931 -2.765 8.818 1.00 84.12 84 ARG A N 1
ATOM 634 C CA . ARG A 1 84 ? -7.080 -3.121 9.673 1.00 84.12 84 ARG A CA 1
ATOM 635 C C . ARG A 1 84 ? -6.962 -4.540 10.228 1.00 84.12 84 ARG A C 1
ATOM 637 O O . ARG A 1 84 ? -7.261 -4.752 11.401 1.00 84.12 84 ARG A O 1
ATOM 644 N N . ASP A 1 85 ? -6.482 -5.483 9.420 1.00 84.94 85 ASP A N 1
ATOM 645 C CA . ASP A 1 85 ? -6.225 -6.862 9.856 1.00 84.94 85 ASP A CA 1
ATOM 646 C C . ASP A 1 85 ? -5.064 -6.959 10.866 1.00 84.94 85 ASP A C 1
ATOM 648 O O . ASP A 1 85 ? -5.028 -7.878 11.684 1.00 84.94 85 ASP A O 1
ATOM 652 N N . LEU A 1 86 ? -4.135 -5.999 10.845 1.00 87.00 86 LEU A N 1
ATOM 653 C CA . LEU A 1 86 ? -2.967 -5.909 11.730 1.00 87.00 86 LEU A CA 1
ATOM 654 C C . LEU A 1 86 ? -3.170 -4.896 12.869 1.00 87.00 86 LEU A C 1
ATOM 656 O O . LEU A 1 86 ? -2.266 -4.137 13.215 1.00 87.00 86 LEU A O 1
ATOM 660 N N . GLU A 1 87 ? -4.371 -4.865 13.450 1.00 87.69 87 GLU A N 1
ATOM 661 C CA . GLU A 1 87 ? -4.704 -4.007 14.601 1.00 87.69 87 GLU A CA 1
ATOM 662 C C . GLU A 1 87 ? -4.471 -2.505 14.336 1.00 87.69 87 GLU A C 1
ATOM 664 O O . GLU A 1 87 ? -4.040 -1.751 15.209 1.00 87.69 87 GLU A O 1
ATOM 669 N N . ASN A 1 88 ? -4.757 -2.058 13.111 1.00 87.12 88 ASN A N 1
ATOM 670 C CA . ASN A 1 88 ? -4.529 -0.692 12.625 1.00 87.12 88 ASN A CA 1
ATOM 671 C C . ASN A 1 88 ? -3.055 -0.256 12.629 1.00 87.12 88 ASN A C 1
ATOM 673 O O . ASN A 1 88 ? -2.771 0.941 12.561 1.00 87.12 88 ASN A O 1
ATOM 677 N N . ARG A 1 89 ? -2.109 -1.199 12.677 1.00 88.75 89 ARG A N 1
ATOM 678 C CA . ARG A 1 89 ? -0.670 -0.940 12.572 1.00 88.75 89 ARG A CA 1
ATOM 679 C C . ARG A 1 89 ? -0.120 -1.581 11.308 1.00 88.75 89 ARG A C 1
ATOM 681 O O . ARG A 1 89 ? -0.277 -2.773 11.070 1.00 88.75 89 ARG A O 1
ATOM 688 N N . ILE A 1 90 ? 0.600 -0.810 10.508 1.00 93.19 90 ILE A N 1
ATOM 689 C CA . ILE A 1 90 ? 1.210 -1.298 9.274 1.00 93.19 90 ILE A CA 1
ATOM 690 C C . ILE A 1 90 ? 2.645 -0.811 9.142 1.00 93.19 90 ILE A C 1
ATOM 692 O O . ILE A 1 90 ? 2.986 0.297 9.547 1.00 93.19 90 ILE A O 1
ATOM 696 N N . THR A 1 91 ? 3.501 -1.661 8.583 1.00 94.94 91 THR A N 1
ATOM 697 C CA . THR A 1 91 ? 4.884 -1.315 8.250 1.00 94.94 91 THR A CA 1
ATOM 698 C C . THR A 1 91 ? 5.158 -1.675 6.791 1.00 94.94 91 THR A C 1
ATOM 700 O O . THR A 1 91 ? 4.463 -2.536 6.226 1.00 94.94 91 THR A O 1
ATOM 703 N N . PRO A 1 92 ? 6.182 -1.074 6.163 1.00 94.44 92 PRO A N 1
ATOM 704 C CA . PRO A 1 92 ? 6.603 -1.465 4.821 1.00 94.44 92 PRO A CA 1
ATOM 705 C C . PRO A 1 92 ? 6.934 -2.965 4.701 1.00 94.44 92 PRO A C 1
ATOM 707 O O . PRO A 1 92 ? 6.668 -3.582 3.668 1.00 94.44 92 PRO A O 1
ATOM 710 N N . GLU A 1 93 ? 7.450 -3.609 5.751 1.00 94.25 93 GLU A N 1
ATOM 711 C CA . GLU A 1 93 ? 7.726 -5.052 5.771 1.00 94.25 93 GLU A CA 1
ATOM 712 C C . GLU A 1 93 ? 6.443 -5.891 5.739 1.00 94.25 93 GLU A C 1
ATOM 714 O O . GLU A 1 93 ? 6.393 -6.899 5.027 1.00 94.25 93 GLU A O 1
ATOM 719 N N . HIS A 1 94 ? 5.393 -5.473 6.458 1.00 93.12 94 HIS A N 1
ATOM 720 C CA . HIS A 1 94 ? 4.082 -6.127 6.394 1.00 93.12 94 HIS A CA 1
ATOM 721 C C . HIS A 1 94 ? 3.526 -6.095 4.967 1.00 93.12 94 HIS A C 1
ATOM 723 O O . HIS A 1 94 ? 3.111 -7.129 4.442 1.00 93.12 94 HIS A O 1
ATOM 729 N N . MET A 1 95 ? 3.611 -4.940 4.305 1.00 91.81 95 MET A N 1
ATOM 730 C CA . MET A 1 95 ? 3.172 -4.754 2.918 1.00 91.81 95 MET A CA 1
ATOM 731 C C . MET A 1 95 ? 4.011 -5.585 1.939 1.00 91.81 95 MET A C 1
ATOM 733 O O . MET A 1 95 ? 3.470 -6.267 1.071 1.00 91.81 95 MET A O 1
ATOM 737 N N . THR A 1 96 ? 5.333 -5.601 2.121 1.00 92.56 96 THR A N 1
ATOM 738 C CA . THR A 1 96 ? 6.266 -6.415 1.325 1.00 92.56 96 THR A CA 1
ATOM 739 C C . THR A 1 96 ? 5.887 -7.896 1.391 1.00 92.56 96 THR A C 1
ATOM 741 O O . THR A 1 96 ? 5.780 -8.565 0.362 1.00 92.56 96 THR A O 1
ATOM 744 N N . ARG A 1 97 ? 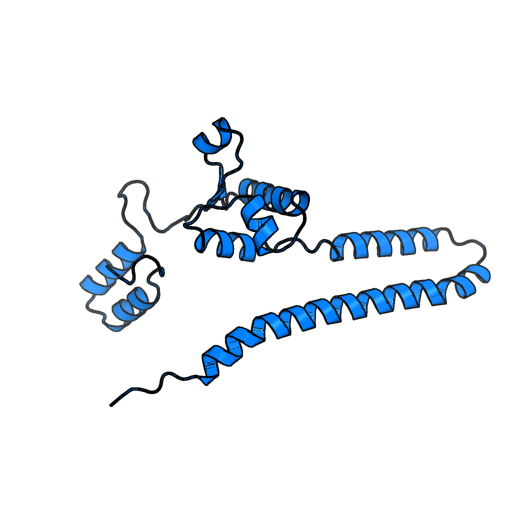5.633 -8.420 2.598 1.00 91.31 97 ARG A N 1
ATOM 745 C CA . ARG A 1 97 ? 5.291 -9.833 2.809 1.00 91.31 97 ARG A CA 1
ATOM 746 C C . ARG A 1 97 ? 3.893 -10.179 2.294 1.00 91.31 97 ARG A C 1
ATOM 748 O O . ARG A 1 97 ? 3.733 -11.236 1.685 1.00 91.31 97 ARG A O 1
ATOM 755 N N . ALA A 1 98 ? 2.905 -9.318 2.529 1.00 89.38 98 ALA A N 1
ATOM 756 C CA . ALA A 1 98 ? 1.520 -9.560 2.135 1.00 89.38 98 ALA A CA 1
ATOM 757 C C . ALA A 1 98 ? 1.326 -9.481 0.614 1.00 89.38 98 ALA A C 1
ATOM 759 O O . ALA A 1 98 ? 0.744 -10.386 0.016 1.00 89.38 98 ALA A O 1
ATOM 760 N N . PHE A 1 99 ? 1.871 -8.442 -0.025 1.00 87.56 99 PHE A N 1
ATOM 761 C CA . PHE A 1 99 ? 1.670 -8.182 -1.454 1.00 87.56 99 PHE A CA 1
ATOM 762 C C . PHE A 1 99 ? 2.760 -8.781 -2.350 1.00 87.56 99 PHE A C 1
ATOM 764 O O . PHE A 1 99 ? 2.626 -8.751 -3.571 1.00 87.56 99 PHE A O 1
ATOM 771 N N . LYS A 1 100 ? 3.822 -9.359 -1.766 1.00 88.50 100 LYS A N 1
ATOM 772 C CA . LYS A 1 100 ? 4.979 -9.927 -2.487 1.00 88.50 100 LYS A CA 1
ATOM 773 C C . LYS A 1 100 ? 5.637 -8.919 -3.440 1.00 88.50 100 LYS A C 1
ATOM 775 O O . LYS A 1 100 ? 6.061 -9.281 -4.537 1.00 88.50 100 LYS A O 1
ATOM 780 N N . VAL A 1 101 ? 5.704 -7.659 -3.018 1.00 85.56 101 VAL A N 1
ATOM 781 C CA . VAL A 1 101 ? 6.347 -6.563 -3.760 1.00 85.56 101 VAL A CA 1
ATOM 782 C C . VAL A 1 101 ? 7.741 -6.275 -3.210 1.00 85.56 101 VAL A C 1
ATOM 784 O O . VAL A 1 101 ? 8.138 -6.835 -2.189 1.00 85.56 101 VAL A O 1
ATOM 787 N N . SER A 1 102 ? 8.498 -5.394 -3.863 1.00 88.88 102 SER A N 1
ATOM 788 C CA . SER A 1 102 ? 9.773 -4.933 -3.314 1.00 88.88 102 SER A CA 1
ATOM 789 C C . SER A 1 102 ? 9.572 -4.000 -2.114 1.00 88.88 102 SER A C 1
ATOM 791 O O . SER A 1 102 ? 8.607 -3.238 -2.055 1.00 88.88 102 SER A O 1
ATOM 793 N N . PHE A 1 103 ? 10.534 -3.992 -1.184 1.00 89.44 103 PHE A N 1
ATOM 794 C CA . PHE A 1 103 ? 10.515 -3.063 -0.046 1.00 89.44 103 PHE A CA 1
ATOM 795 C C . PHE A 1 103 ? 10.421 -1.602 -0.500 1.00 89.44 103 PHE A C 1
ATOM 797 O O . PHE A 1 103 ? 9.699 -0.814 0.093 1.00 89.44 103 PHE A O 1
ATOM 804 N N . LYS A 1 104 ? 11.094 -1.249 -1.602 1.00 90.44 104 LYS A N 1
ATOM 805 C CA . LYS A 1 104 ? 11.052 0.100 -2.179 1.00 90.44 104 LYS A CA 1
ATOM 806 C C . LYS A 1 104 ? 9.641 0.507 -2.625 1.00 90.44 104 LYS A C 1
ATOM 808 O O . LYS A 1 104 ? 9.271 1.666 -2.480 1.00 90.44 104 LYS A O 1
ATOM 813 N N . GLU A 1 105 ? 8.861 -0.421 -3.176 1.00 88.06 105 GLU A N 1
ATOM 814 C CA . GLU A 1 105 ? 7.468 -0.165 -3.568 1.00 88.06 105 GLU A CA 1
ATOM 815 C C . GLU A 1 105 ? 6.550 -0.054 -2.349 1.00 88.06 105 GLU A C 1
ATOM 817 O O . GLU A 1 105 ? 5.691 0.828 -2.308 1.00 88.06 105 GLU A O 1
ATOM 822 N N . ALA A 1 106 ? 6.755 -0.913 -1.348 1.00 91.12 106 ALA A N 1
ATOM 823 C CA . ALA A 1 106 ? 6.036 -0.848 -0.082 1.00 91.12 106 ALA A CA 1
ATOM 824 C C . ALA A 1 106 ? 6.309 0.465 0.670 1.00 91.12 106 ALA A C 1
ATOM 826 O O . ALA A 1 106 ? 5.365 1.112 1.113 1.00 91.12 106 ALA A O 1
ATOM 827 N N . ASP A 1 107 ? 7.571 0.891 0.746 1.00 93.75 107 ASP A N 1
ATOM 828 C CA . ASP A 1 107 ? 7.995 2.146 1.374 1.00 93.75 107 ASP A CA 1
ATOM 829 C C . ASP A 1 107 ? 7.410 3.365 0.647 1.00 93.75 107 ASP A C 1
ATOM 831 O O . ASP A 1 107 ? 6.850 4.258 1.276 1.00 93.75 107 ASP A O 1
ATOM 835 N N . ALA A 1 108 ? 7.413 3.357 -0.690 1.00 91.25 108 ALA A N 1
ATOM 836 C CA . ALA A 1 108 ? 6.772 4.412 -1.471 1.00 91.25 108 ALA A CA 1
ATOM 837 C C . ALA A 1 108 ? 5.252 4.482 -1.234 1.00 91.25 108 ALA A C 1
ATOM 839 O O . ALA A 1 108 ? 4.685 5.572 -1.204 1.00 91.25 108 ALA A O 1
ATOM 840 N N . CYS A 1 109 ? 4.573 3.341 -1.078 1.00 91.50 109 CYS A N 1
ATOM 841 C CA . CYS A 1 109 ? 3.147 3.309 -0.747 1.00 91.50 109 CYS A CA 1
ATOM 842 C C . CYS A 1 109 ? 2.889 3.803 0.683 1.00 91.50 109 CYS A C 1
ATOM 844 O O . CYS A 1 109 ? 1.991 4.617 0.889 1.00 91.50 109 CYS A O 1
ATOM 846 N N . PHE A 1 110 ? 3.719 3.396 1.644 1.00 94.31 110 PHE A N 1
ATOM 847 C CA . PHE A 1 110 ? 3.667 3.887 3.018 1.00 94.31 110 PHE A CA 1
ATOM 848 C C . PHE A 1 110 ? 3.798 5.415 3.078 1.00 94.31 110 PHE A C 1
ATOM 850 O O . PHE A 1 110 ? 2.946 6.088 3.656 1.00 94.31 110 PHE A O 1
ATOM 857 N N . ASP A 1 111 ? 4.810 5.980 2.414 1.00 93.25 111 ASP A N 1
ATOM 858 C CA . ASP A 1 111 ? 5.033 7.427 2.386 1.00 93.25 111 ASP A CA 1
ATOM 859 C C . ASP A 1 111 ? 3.856 8.174 1.723 1.00 93.25 111 ASP A C 1
ATOM 861 O O . ASP A 1 111 ? 3.465 9.245 2.196 1.00 93.25 111 ASP A O 1
ATOM 865 N N . ARG A 1 112 ? 3.222 7.606 0.681 1.00 92.44 112 ARG A N 1
ATOM 866 C CA . ARG A 1 112 ? 1.988 8.171 0.097 1.00 92.44 112 ARG A CA 1
ATOM 867 C C . ARG A 1 112 ? 0.828 8.182 1.090 1.00 92.44 112 ARG A C 1
ATOM 869 O O . ARG A 1 112 ? 0.154 9.204 1.200 1.00 92.44 112 ARG A O 1
ATOM 876 N N . LEU A 1 113 ? 0.603 7.089 1.821 1.00 90.06 113 LEU A N 1
ATOM 877 C CA . LEU A 1 113 ? -0.463 7.005 2.828 1.00 90.06 113 LEU A CA 1
ATOM 878 C C . LEU A 1 113 ? -0.259 8.024 3.961 1.00 90.06 113 LEU A C 1
ATOM 880 O O . LEU A 1 113 ? -1.228 8.615 4.442 1.00 90.06 113 LEU A O 1
ATOM 884 N N . VAL A 1 114 ? 0.994 8.281 4.349 1.00 90.75 114 VAL A N 1
ATOM 885 C CA . VAL A 1 114 ? 1.343 9.342 5.309 1.00 90.75 114 VAL A CA 1
ATOM 886 C C . VAL A 1 114 ? 1.032 10.725 4.730 1.00 90.75 114 VAL A C 1
ATOM 888 O O . VAL A 1 114 ? 0.390 11.539 5.393 1.00 90.75 114 VAL A O 1
ATOM 891 N N . GLN A 1 115 ? 1.438 11.003 3.486 1.00 89.69 115 GLN A N 1
ATOM 892 C CA . GLN A 1 115 ? 1.171 12.285 2.816 1.00 89.69 115 GLN A CA 1
ATOM 893 C C . GLN A 1 115 ? -0.329 12.565 2.656 1.00 89.69 115 GLN A C 1
ATOM 895 O O . GLN A 1 115 ? -0.771 13.696 2.857 1.00 89.69 115 GLN A O 1
ATOM 900 N N . GLN A 1 116 ? -1.116 11.531 2.349 1.00 86.19 116 GLN A N 1
ATOM 901 C CA . GLN A 1 116 ? -2.577 11.590 2.269 1.00 86.19 116 GLN A CA 1
ATOM 902 C C . GLN A 1 116 ? -3.255 11.701 3.645 1.00 86.19 116 GLN A C 1
ATOM 904 O O . GLN A 1 116 ? -4.473 11.846 3.708 1.00 86.19 116 GLN A O 1
ATOM 909 N N . ARG A 1 117 ? -2.490 11.648 4.748 1.00 84.69 117 ARG A N 1
ATOM 910 C CA . ARG A 1 117 ? -2.985 11.617 6.136 1.00 84.69 117 ARG A CA 1
ATOM 911 C C . ARG A 1 117 ? -3.897 10.424 6.443 1.00 84.69 117 ARG A C 1
ATOM 913 O O . ARG A 1 117 ? -4.654 10.470 7.411 1.00 84.69 117 ARG A O 1
ATOM 920 N N . ALA A 1 118 ? -3.809 9.352 5.657 1.00 84.19 118 ALA A N 1
ATOM 921 C CA . ALA A 1 118 ? -4.536 8.111 5.910 1.00 84.19 118 ALA A CA 1
ATOM 922 C C . ALA A 1 118 ? -3.927 7.330 7.087 1.00 84.19 118 ALA A C 1
ATOM 924 O O . ALA A 1 118 ? -4.632 6.627 7.808 1.00 84.19 118 ALA A O 1
ATOM 925 N N . ILE A 1 119 ? -2.617 7.479 7.306 1.00 88.69 119 ILE A N 1
ATOM 926 C CA . ILE A 1 119 ? -1.897 6.904 8.443 1.00 88.69 119 ILE A CA 1
ATOM 927 C C . ILE A 1 119 ? -1.011 7.969 9.109 1.00 88.69 119 ILE A C 1
ATOM 929 O O . ILE A 1 119 ? -0.526 8.898 8.457 1.00 88.69 119 ILE A O 1
ATOM 933 N N . HIS A 1 120 ? -0.772 7.827 10.408 1.00 90.31 120 HIS A N 1
ATOM 934 C CA . HIS A 1 120 ? 0.191 8.604 11.184 1.00 90.31 120 HIS A CA 1
ATOM 935 C C . HIS A 1 120 ? 1.390 7.746 11.571 1.00 90.31 120 HIS A C 1
ATOM 937 O O . HIS A 1 120 ? 1.251 6.567 11.871 1.00 90.31 120 HIS A O 1
ATOM 943 N N . VAL A 1 121 ? 2.585 8.331 11.567 1.00 89.94 121 VAL A N 1
ATOM 944 C CA . VAL A 1 121 ? 3.799 7.611 11.966 1.00 89.94 121 VAL A CA 1
ATOM 945 C C . VAL A 1 121 ? 3.879 7.568 13.490 1.00 89.94 121 VAL A C 1
ATOM 947 O O . VAL A 1 121 ? 3.790 8.606 14.147 1.00 89.94 121 VAL A O 1
ATOM 950 N N . ASP A 1 122 ? 4.059 6.372 14.045 1.00 89.94 122 ASP A N 1
ATOM 951 C CA . ASP A 1 122 ? 4.330 6.169 15.466 1.00 89.94 122 ASP A CA 1
ATOM 952 C C . ASP A 1 122 ? 5.718 6.739 15.797 1.00 89.94 122 ASP A C 1
ATOM 954 O O . ASP A 1 122 ? 6.751 6.171 15.427 1.00 89.94 122 ASP A O 1
ATOM 958 N N . GLN A 1 123 ? 5.743 7.889 16.475 1.00 83.19 123 GLN A N 1
ATOM 959 C CA . GLN A 1 123 ? 6.988 8.576 16.824 1.00 83.19 123 GLN A CA 1
ATOM 960 C C . GLN A 1 123 ? 7.864 7.741 17.766 1.00 83.19 123 GLN A C 1
ATOM 962 O O . GLN A 1 123 ? 9.090 7.826 17.693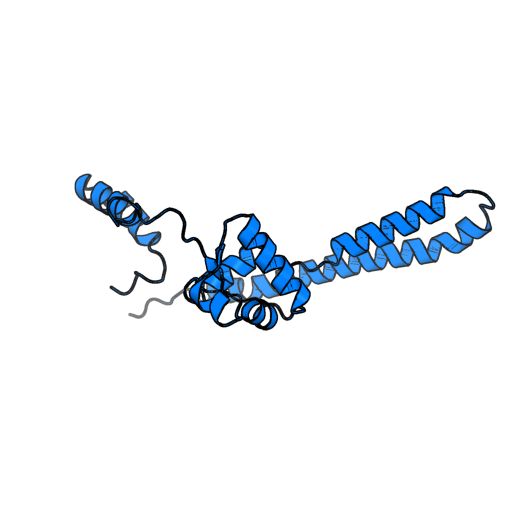 1.00 83.19 123 GLN A O 1
ATOM 967 N N . GLU A 1 124 ? 7.272 6.897 18.616 1.00 81.94 124 GLU A N 1
ATOM 968 C CA . GLU A 1 124 ? 8.037 6.050 19.530 1.00 81.94 124 GLU A CA 1
ATOM 969 C C . GLU A 1 124 ? 8.761 4.937 18.763 1.00 81.94 124 GLU A C 1
ATOM 971 O O . GLU A 1 124 ? 9.945 4.679 18.995 1.00 81.94 124 GLU A O 1
ATOM 976 N N . ALA A 1 125 ? 8.083 4.315 17.796 1.00 78.25 125 ALA A N 1
ATOM 977 C CA . ALA A 1 125 ? 8.695 3.319 16.920 1.00 78.25 125 ALA A CA 1
ATOM 978 C C . ALA A 1 125 ? 9.748 3.939 15.985 1.00 78.25 125 ALA A C 1
ATOM 980 O O . ALA A 1 125 ? 10.799 3.334 15.746 1.00 78.25 125 ALA A O 1
ATOM 981 N N . GLN A 1 126 ? 9.510 5.168 15.519 1.00 80.69 126 GLN A N 1
ATOM 982 C CA . GLN A 1 126 ? 10.446 5.904 14.671 1.00 80.69 126 GLN A CA 1
ATOM 983 C C . GLN A 1 126 ? 11.763 6.208 15.395 1.00 80.69 126 GLN A C 1
ATOM 985 O O . GLN A 1 126 ? 12.832 6.053 14.803 1.00 80.69 126 GLN A O 1
ATOM 990 N N . LEU A 1 127 ? 11.714 6.557 16.685 1.00 74.88 127 LEU A N 1
ATOM 991 C CA . LEU A 1 127 ? 12.910 6.755 17.516 1.00 74.88 127 LEU A CA 1
ATOM 992 C C . LEU A 1 127 ? 13.741 5.474 17.679 1.00 74.88 127 LEU A C 1
ATOM 994 O O . LEU A 1 127 ? 14.952 5.543 17.879 1.00 74.88 127 LEU A O 1
ATOM 998 N N . ARG A 1 128 ? 13.109 4.304 17.548 1.00 78.81 128 ARG A N 1
ATOM 999 C CA . ARG A 1 128 ? 13.772 2.991 17.560 1.00 78.81 128 ARG A CA 1
ATOM 1000 C C . ARG A 1 128 ? 14.262 2.554 16.172 1.00 78.81 128 ARG A C 1
ATOM 1002 O O . ARG A 1 128 ? 14.769 1.447 16.035 1.00 78.81 128 ARG A O 1
ATOM 1009 N N . GLY A 1 129 ? 14.123 3.407 15.152 1.00 82.31 129 GLY A N 1
ATOM 1010 C CA . GLY A 1 129 ? 14.571 3.149 13.781 1.00 82.31 129 GLY A CA 1
ATOM 1011 C C . GLY A 1 129 ? 13.585 2.358 12.915 1.00 82.31 129 GLY A C 1
ATOM 1012 O O . GLY A 1 129 ? 13.957 1.931 11.824 1.00 82.31 129 GLY A O 1
ATOM 1013 N N . HIS A 1 130 ? 12.340 2.167 13.362 1.00 85.94 130 HIS A N 1
ATOM 1014 C CA . HIS A 1 130 ? 11.315 1.431 12.619 1.00 85.94 130 HIS A CA 1
ATOM 1015 C C . HIS A 1 130 ? 10.237 2.372 12.065 1.00 85.94 130 HIS A C 1
ATOM 1017 O O . HIS A 1 130 ? 9.708 3.217 12.784 1.00 85.94 130 HIS A O 1
ATOM 1023 N N . LYS A 1 131 ? 9.861 2.205 10.790 1.00 86.50 131 LYS A N 1
ATOM 1024 C CA . LYS A 1 131 ? 8.699 2.895 10.207 1.00 86.50 131 LYS A CA 1
ATOM 1025 C C . LYS A 1 131 ? 7.423 2.120 10.548 1.00 86.50 131 LYS A C 1
ATOM 1027 O O . LYS A 1 131 ? 7.104 1.129 9.893 1.00 86.50 131 LYS A O 1
ATOM 1032 N N . VAL A 1 132 ? 6.693 2.575 11.565 1.00 88.69 132 VAL A N 1
ATOM 1033 C CA . VAL A 1 132 ? 5.366 2.046 11.913 1.00 88.69 132 VAL A CA 1
ATOM 1034 C C . VAL A 1 132 ? 4.323 3.120 11.643 1.00 88.69 132 VAL A C 1
ATOM 1036 O O . VAL A 1 132 ? 4.413 4.227 12.165 1.00 88.69 132 VAL A O 1
ATOM 1039 N N . GLY A 1 133 ? 3.352 2.793 10.800 1.00 87.81 133 GLY A N 1
ATOM 1040 C CA . GLY A 1 133 ? 2.192 3.622 10.512 1.00 87.81 133 GLY A CA 1
ATOM 1041 C C . GLY A 1 133 ? 0.995 3.106 11.290 1.00 87.81 133 GLY A C 1
ATOM 1042 O O . GLY A 1 133 ? 0.663 1.926 11.217 1.00 87.81 133 GLY A O 1
ATOM 1043 N N . ILE A 1 134 ? 0.355 3.987 12.037 1.00 86.12 134 ILE A N 1
ATOM 1044 C CA . ILE A 1 134 ? -0.922 3.762 12.696 1.00 86.12 134 ILE A CA 1
ATOM 1045 C C . ILE A 1 134 ? -1.979 4.343 11.772 1.00 86.12 134 ILE A C 1
ATOM 1047 O O . ILE A 1 134 ? -1.920 5.522 11.427 1.00 86.12 134 ILE A O 1
ATOM 1051 N N . VAL A 1 135 ? -2.922 3.523 11.324 1.00 85.19 135 VAL A N 1
ATOM 1052 C CA . VAL A 1 135 ? -4.013 4.018 10.487 1.00 85.19 135 VAL A CA 1
ATOM 1053 C C . VAL A 1 135 ? -4.819 5.013 11.290 1.00 85.19 135 VAL A C 1
ATOM 1055 O O . VAL A 1 135 ? -5.232 4.724 12.415 1.00 85.19 135 VAL A O 1
ATOM 1058 N N . ASN A 1 136 ? -5.066 6.169 10.685 1.00 68.94 136 ASN A N 1
ATOM 1059 C CA . ASN A 1 136 ? -6.066 7.074 11.197 1.00 68.94 136 ASN A CA 1
ATOM 1060 C C . ASN A 1 136 ? -7.401 6.403 10.998 1.00 68.94 136 ASN A C 1
ATOM 1062 O O . ASN A 1 136 ? -8.007 6.469 9.930 1.00 68.94 136 ASN A O 1
ATOM 1066 N N . VAL A 1 137 ? -7.857 5.747 12.054 1.00 57.84 137 VAL A N 1
ATOM 1067 C CA . VAL A 1 137 ? -9.268 5.453 12.223 1.00 57.84 137 VAL A CA 1
ATOM 1068 C C . VAL A 1 137 ? -9.933 6.801 12.502 1.00 57.84 137 VAL A C 1
ATOM 1070 O O . VAL A 1 137 ? -10.237 7.151 13.637 1.00 57.84 137 VAL A O 1
ATOM 1073 N N . GLY A 1 138 ? -10.016 7.622 11.457 1.00 53.66 138 GLY A N 1
ATOM 1074 C CA . GLY A 1 138 ? -10.736 8.875 11.475 1.00 53.66 138 GLY A CA 1
ATOM 1075 C C . GLY A 1 138 ? -12.224 8.585 11.609 1.00 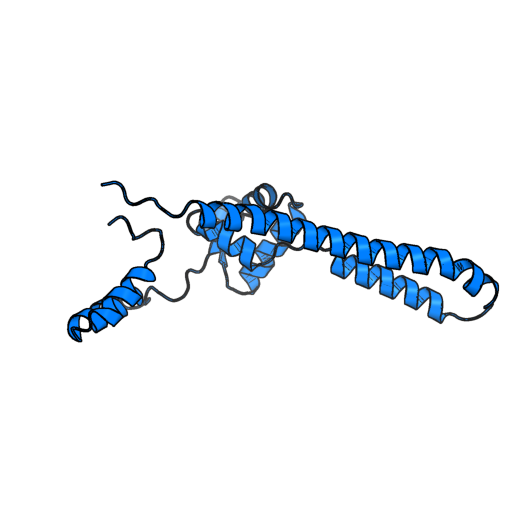53.66 138 GLY A C 1
ATOM 1076 O O . GLY A 1 138 ? -12.776 7.801 10.840 1.00 53.66 138 GLY A O 1
ATOM 1077 N N . ASP A 1 139 ? -12.817 9.271 12.580 1.00 51.50 139 ASP A N 1
ATOM 1078 C CA . ASP A 1 139 ? -14.207 9.732 12.619 1.00 51.50 139 ASP A CA 1
ATOM 1079 C C . ASP A 1 139 ? -15.281 8.892 13.303 1.00 51.50 139 ASP A C 1
ATOM 1081 O O . ASP A 1 139 ? -16.450 9.275 13.239 1.00 51.50 139 ASP A O 1
ATOM 1085 N N . ASP A 1 140 ? -14.924 7.861 14.070 1.00 52.75 140 ASP A N 1
ATOM 1086 C CA . ASP A 1 140 ? -15.874 7.387 15.078 1.00 52.75 140 ASP A CA 1
ATOM 1087 C C . ASP A 1 140 ? -15.683 8.103 16.407 1.00 52.75 140 ASP A C 1
ATOM 1089 O O . ASP A 1 140 ? -16.664 8.605 16.931 1.00 52.75 140 ASP A O 1
ATOM 1093 N N . MET A 1 141 ? -14.473 8.208 16.956 1.00 50.75 141 MET A N 1
ATOM 1094 C CA . MET A 1 141 ? -14.280 8.724 18.315 1.00 50.75 141 MET A CA 1
ATOM 1095 C C . MET A 1 141 ? -14.141 10.256 18.341 1.00 50.75 141 MET A C 1
ATOM 1097 O O . MET A 1 141 ? -13.158 10.806 17.850 1.00 50.75 141 MET A O 1
ATOM 1101 N N . ASP A 1 142 ? -15.124 10.940 18.920 1.00 53.06 142 ASP A N 1
ATOM 1102 C CA . ASP A 1 142 ? -15.089 12.371 19.221 1.00 53.06 142 ASP A CA 1
ATOM 1103 C C . ASP A 1 142 ? -13.935 12.670 20.196 1.00 53.06 142 ASP A C 1
ATOM 1105 O O . ASP A 1 142 ? -13.847 12.084 21.276 1.00 53.06 142 ASP A O 1
ATOM 1109 N N . ALA A 1 143 ? -13.032 13.570 19.799 1.00 49.72 143 ALA A N 1
ATOM 1110 C CA . ALA A 1 143 ? -11.831 13.918 20.556 1.00 49.72 143 ALA A CA 1
ATOM 1111 C C . ALA A 1 143 ? -12.124 14.662 21.873 1.00 49.72 143 ALA A C 1
ATOM 1113 O O . ALA A 1 143 ? -11.280 14.659 22.768 1.00 49.72 143 ALA A O 1
ATOM 1114 N N . GLU A 1 144 ? -13.294 15.291 22.003 1.00 52.34 144 GLU A N 1
ATOM 1115 C CA . GLU A 1 144 ? -13.694 16.058 23.186 1.00 52.34 144 GLU A CA 1
ATOM 1116 C C . GLU A 1 144 ? -14.439 15.184 24.205 1.00 52.34 144 GLU A C 1
ATOM 1118 O O . GLU A 1 144 ? -14.271 15.347 25.414 1.00 52.34 144 GLU A O 1
ATOM 1123 N N . THR A 1 145 ? -15.218 14.206 23.733 1.00 58.34 145 THR A N 1
ATOM 1124 C CA . THR A 1 145 ? -16.051 13.347 24.594 1.00 58.34 145 THR A CA 1
ATOM 1125 C C . THR A 1 145 ? -15.542 11.909 24.733 1.00 58.34 145 THR A C 1
ATOM 1127 O O . THR A 1 145 ? -15.998 11.178 25.615 1.00 58.34 145 THR A O 1
ATOM 1130 N N . GLY A 1 146 ? -14.610 11.475 23.880 1.00 58.00 146 GLY A N 1
ATOM 1131 C CA . GLY A 1 146 ? -14.134 10.090 23.803 1.00 58.00 146 GLY A CA 1
ATOM 1132 C C . GLY A 1 146 ? -15.196 9.093 23.318 1.00 58.00 146 GLY A C 1
ATOM 1133 O O . GLY A 1 146 ? -15.014 7.882 23.466 1.00 58.00 146 GLY A O 1
ATOM 1134 N N . ARG A 1 147 ? -16.330 9.566 22.777 1.00 58.41 147 ARG A N 1
ATOM 1135 C CA . ARG A 1 147 ? -17.476 8.730 22.375 1.00 58.41 147 ARG A CA 1
ATOM 1136 C C . ARG A 1 147 ? -17.437 8.429 20.886 1.00 58.41 147 ARG A C 1
ATOM 1138 O O . ARG A 1 147 ? -17.058 9.277 20.094 1.00 58.41 147 ARG A O 1
ATOM 1145 N N . THR A 1 148 ? -17.832 7.217 20.498 1.00 64.12 148 THR A N 1
ATOM 1146 C CA . THR A 1 148 ? -17.886 6.835 19.079 1.00 64.12 148 THR A CA 1
ATOM 1147 C C . THR A 1 148 ? -19.216 7.252 18.422 1.00 64.12 148 THR A C 1
ATOM 1149 O O . THR A 1 148 ? -20.246 6.977 19.031 1.00 64.12 148 THR A O 1
ATOM 1152 N N . ARG A 1 149 ? -19.259 7.777 17.183 1.00 62.03 149 ARG A N 1
ATOM 1153 C CA . ARG A 1 149 ? -20.503 8.084 16.424 1.00 62.03 149 ARG A CA 1
ATOM 1154 C C . ARG A 1 149 ? -21.463 6.899 16.335 1.00 62.03 149 ARG A C 1
ATOM 1156 O O . ARG A 1 149 ? -22.678 7.085 16.347 1.00 62.03 149 ARG A O 1
ATOM 1163 N N . PHE A 1 150 ? -20.927 5.680 16.315 1.00 60.62 150 PHE A N 1
ATOM 1164 C CA . PHE A 1 150 ? -21.688 4.443 16.483 1.00 60.62 150 PHE A CA 1
ATOM 1165 C C . PHE A 1 150 ? -22.527 4.423 17.778 1.00 60.62 150 PHE A C 1
ATOM 1167 O O . PHE A 1 150 ? -23.702 4.075 17.745 1.00 60.62 150 PHE A O 1
ATOM 1174 N N . VAL A 1 151 ? -21.952 4.829 18.917 1.00 64.75 151 VAL A N 1
ATOM 1175 C CA . VAL A 1 151 ? -22.642 4.887 20.220 1.00 64.75 151 VAL A CA 1
ATOM 1176 C C . VAL A 1 151 ? -23.719 5.963 20.208 1.00 64.75 151 VAL A C 1
ATOM 1178 O O . VAL A 1 151 ? -24.815 5.697 20.687 1.00 64.75 151 VAL A O 1
ATOM 1181 N N . ASP A 1 152 ? -23.455 7.129 19.619 1.00 65.88 152 ASP A N 1
ATOM 1182 C CA . ASP A 1 152 ? -24.461 8.193 19.527 1.00 65.88 152 ASP A CA 1
ATOM 1183 C C . ASP A 1 152 ? -25.613 7.811 18.588 1.00 65.88 152 ASP A C 1
ATOM 1185 O O . ASP A 1 152 ? -26.774 8.058 18.907 1.00 65.88 152 ASP A O 1
ATOM 1189 N N . SER A 1 153 ? -25.318 7.133 17.475 1.00 64.06 153 SER A N 1
ATOM 1190 C CA . SER A 1 153 ? -26.328 6.628 16.532 1.00 64.06 153 SER A CA 1
ATOM 1191 C C . SER A 1 153 ? -27.169 5.508 17.149 1.00 64.06 153 SER A C 1
ATOM 1193 O O . SER A 1 153 ? -28.390 5.490 17.000 1.00 64.06 153 SER A O 1
ATOM 1195 N N . LEU A 1 154 ? -26.540 4.606 17.909 1.00 69.00 154 LEU A N 1
ATOM 1196 C CA . LEU A 1 154 ? -27.214 3.507 18.601 1.00 69.00 154 LEU A CA 1
ATOM 1197 C C . LEU A 1 154 ? -28.026 4.001 19.810 1.00 69.00 154 LEU A C 1
ATOM 1199 O O . LEU A 1 154 ? -29.124 3.508 20.063 1.00 69.00 154 LEU A O 1
ATOM 1203 N N . GLU A 1 155 ? -27.540 5.012 20.534 1.00 71.12 155 GLU A N 1
ATOM 1204 C CA . GLU A 1 155 ? -28.279 5.659 21.622 1.00 71.12 155 GLU A CA 1
ATOM 1205 C C . GLU A 1 155 ? -29.446 6.505 21.085 1.00 71.12 155 GLU A C 1
ATOM 1207 O O . GLU A 1 155 ? -30.537 6.470 21.658 1.00 71.12 155 GLU A O 1
ATOM 1212 N N . ALA A 1 156 ? -29.266 7.201 19.958 1.00 71.12 156 ALA A N 1
ATOM 1213 C CA . ALA A 1 156 ? -30.336 7.921 19.269 1.00 71.12 156 ALA A CA 1
ATOM 1214 C C . ALA A 1 156 ? -31.427 6.968 18.760 1.00 71.12 156 ALA A C 1
ATOM 1216 O O . ALA A 1 156 ? -32.604 7.203 19.035 1.00 71.12 156 ALA A O 1
ATOM 1217 N N . ALA A 1 157 ? -31.054 5.857 18.114 1.00 70.88 157 ALA A N 1
ATOM 1218 C CA . ALA A 1 157 ? -31.996 4.821 17.685 1.00 70.88 157 ALA A CA 1
ATOM 1219 C C . ALA A 1 157 ? -32.756 4.217 18.880 1.00 70.88 157 ALA A C 1
ATOM 1221 O O . ALA A 1 157 ? -33.979 4.078 18.846 1.00 70.88 157 ALA A O 1
ATOM 1222 N N . LYS A 1 158 ? -32.055 3.949 19.992 1.00 76.00 158 LYS A N 1
ATOM 1223 C CA . LYS A 1 158 ? -32.665 3.423 21.221 1.00 76.00 158 LYS A CA 1
ATOM 1224 C C . LYS A 1 158 ? -33.648 4.406 21.861 1.00 76.00 158 LYS A C 1
ATOM 1226 O O . LYS A 1 158 ? -34.667 3.976 22.392 1.00 76.00 158 LYS A O 1
ATOM 1231 N N . ARG A 1 159 ? -33.367 5.714 21.815 1.00 77.94 159 ARG A N 1
ATOM 1232 C CA . ARG A 1 159 ? -34.290 6.763 22.287 1.00 77.94 159 ARG A CA 1
ATOM 1233 C C . ARG A 1 159 ? -35.486 6.953 21.355 1.00 77.94 159 ARG A C 1
ATOM 1235 O O . ARG A 1 159 ? -36.569 7.251 21.844 1.00 77.94 159 ARG A O 1
ATOM 1242 N N . ALA A 1 160 ? -35.296 6.783 20.049 1.00 80.38 160 ALA A N 1
ATOM 1243 C CA . ALA A 1 160 ? -36.367 6.865 19.060 1.00 80.38 160 A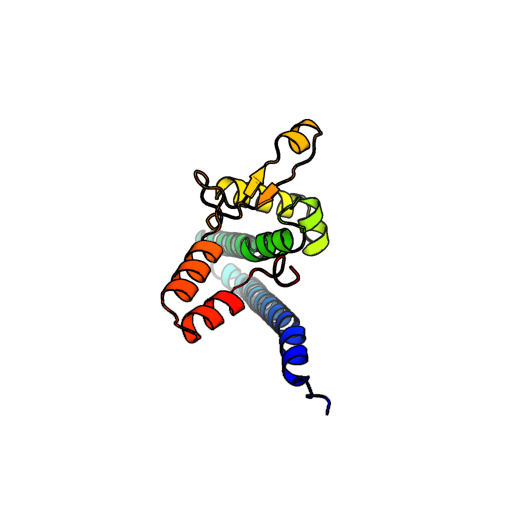LA A CA 1
ATOM 1244 C C . ALA A 1 160 ? -37.319 5.656 19.105 1.00 80.38 160 ALA A C 1
ATOM 1246 O O . ALA A 1 160 ? -38.443 5.756 18.622 1.00 80.38 160 ALA A O 1
ATOM 1247 N N . GLY A 1 161 ? -36.892 4.533 19.698 1.00 82.75 161 GLY A N 1
ATOM 1248 C CA . GLY A 1 161 ? -37.684 3.300 19.754 1.00 82.75 161 GLY A CA 1
ATOM 1249 C C . GLY A 1 161 ? -37.849 2.624 18.389 1.00 82.75 161 GLY A C 1
ATOM 1250 O O . GLY A 1 161 ? -38.752 1.811 18.221 1.00 82.75 161 GLY A O 1
ATOM 1251 N N . ASP A 1 162 ? -37.000 2.971 17.420 1.00 83.69 162 ASP A N 1
ATOM 1252 C CA . ASP A 1 162 ? -37.040 2.442 16.060 1.00 83.69 162 ASP A CA 1
ATOM 1253 C C . ASP A 1 162 ? -36.149 1.195 15.962 1.00 83.69 162 ASP A C 1
ATOM 1255 O O . ASP A 1 162 ? -34.918 1.278 15.904 1.00 83.69 162 ASP A O 1
ATOM 1259 N N . GLU A 1 163 ? -36.785 0.021 15.993 1.00 78.19 163 GLU A N 1
ATOM 1260 C CA . GLU A 1 163 ? -36.110 -1.280 15.936 1.00 78.19 163 GLU A CA 1
ATOM 1261 C C . GLU A 1 163 ? -35.375 -1.522 14.607 1.00 78.19 163 GLU A C 1
ATOM 1263 O O . GLU A 1 163 ? -34.412 -2.294 14.572 1.00 78.19 163 GLU A O 1
ATOM 1268 N N . GLU A 1 164 ? -35.790 -0.868 13.520 1.00 74.12 164 GLU A N 1
ATOM 1269 C CA . GLU A 1 164 ? -35.191 -1.028 12.194 1.00 74.12 164 GLU A CA 1
ATOM 1270 C C . GLU A 1 164 ? -33.884 -0.233 12.092 1.00 74.12 164 GLU A C 1
ATOM 1272 O O . GLU A 1 164 ? -32.856 -0.771 11.675 1.00 74.12 164 GLU A O 1
ATOM 1277 N N . LEU A 1 165 ? -33.882 0.999 12.609 1.00 65.06 165 LEU A N 1
ATOM 1278 C CA . LEU A 1 165 ? -32.674 1.811 12.797 1.00 65.06 165 LEU A CA 1
ATOM 1279 C C . LEU A 1 165 ? -31.688 1.165 13.777 1.00 65.06 165 LEU A C 1
ATOM 1281 O O . LEU A 1 165 ? -30.477 1.203 13.552 1.00 65.06 165 LEU A O 1
ATOM 1285 N N . LEU A 1 166 ? -32.193 0.535 14.844 1.00 72.06 166 LEU A N 1
ATOM 1286 C CA . LEU A 1 166 ? -31.359 -0.188 15.804 1.00 72.06 166 LEU A CA 1
ATOM 1287 C C . LEU A 1 166 ? -30.662 -1.381 15.137 1.00 72.06 166 LEU A C 1
ATOM 1289 O O . LEU A 1 166 ? -29.462 -1.574 15.321 1.00 72.06 166 LEU A O 1
ATOM 1293 N N . ARG A 1 167 ? -31.394 -2.147 14.317 1.00 76.44 167 ARG A N 1
ATOM 1294 C CA . ARG A 1 167 ? -30.849 -3.296 13.585 1.00 76.44 167 ARG A CA 1
ATOM 1295 C C . ARG A 1 167 ? -29.817 -2.865 12.539 1.00 76.44 167 ARG A C 1
ATOM 1297 O O . ARG A 1 167 ? -28.748 -3.466 12.482 1.00 76.44 167 ARG A O 1
ATOM 1304 N N . ALA A 1 168 ? -30.087 -1.799 11.785 1.00 69.56 168 ALA A N 1
ATOM 1305 C CA . ALA A 1 168 ? -29.141 -1.242 10.817 1.00 69.56 168 ALA A CA 1
ATOM 1306 C C . ALA A 1 168 ? -27.843 -0.758 11.489 1.00 69.56 168 ALA A C 1
ATOM 1308 O O . ALA A 1 168 ? -26.749 -1.071 11.022 1.00 69.56 168 ALA A O 1
ATOM 1309 N N . ALA A 1 169 ? -27.951 -0.066 12.628 1.00 65.44 169 ALA A N 1
ATOM 1310 C CA . ALA A 1 169 ? -26.786 0.358 13.399 1.00 65.44 169 ALA A CA 1
ATOM 1311 C C . ALA A 1 169 ? -25.981 -0.842 13.930 1.00 65.44 169 ALA A C 1
ATOM 1313 O O . ALA A 1 169 ? -24.755 -0.821 13.903 1.00 65.44 169 ALA A O 1
ATOM 1314 N N . GLU A 1 170 ? -26.636 -1.913 14.391 1.00 67.69 170 GLU A N 1
ATOM 1315 C CA . GLU A 1 170 ? -25.937 -3.107 14.879 1.00 67.69 170 GLU A CA 1
ATOM 1316 C C . GLU A 1 170 ? -25.218 -3.910 13.788 1.00 67.69 170 GLU A C 1
ATOM 1318 O O . GLU A 1 170 ? -24.183 -4.526 14.067 1.00 67.69 170 GLU A O 1
ATOM 1323 N N . GLU A 1 171 ? -25.733 -3.916 12.561 1.00 69.00 171 GLU A N 1
ATOM 1324 C CA . GLU A 1 171 ? -25.096 -4.596 11.428 1.00 69.00 171 GLU A CA 1
ATOM 1325 C C . GLU A 1 171 ? -23.779 -3.920 11.017 1.00 69.00 171 GLU A C 1
ATOM 1327 O O . GLU A 1 171 ? -22.814 -4.617 10.675 1.00 69.00 171 GLU A O 1
ATOM 1332 N N . ASP A 1 172 ? -23.691 -2.600 11.192 1.00 61.50 172 ASP A N 1
ATOM 1333 C CA . ASP A 1 172 ? -22.508 -1.781 10.902 1.00 61.50 172 ASP A CA 1
ATOM 1334 C C . ASP A 1 172 ? -21.427 -1.836 12.002 1.00 61.50 172 ASP A C 1
ATOM 1336 O O . ASP A 1 172 ? -20.389 -1.177 11.914 1.00 61.50 172 ASP A O 1
ATOM 1340 N N . LYS A 1 173 ? -21.614 -2.665 13.046 1.00 56.88 173 LYS A N 1
ATOM 1341 C CA . LYS A 1 173 ? -20.610 -2.863 14.108 1.00 56.88 173 LYS A CA 1
ATOM 1342 C C . LYS A 1 173 ? -19.250 -3.262 13.505 1.00 56.88 173 LYS A C 1
ATOM 1344 O O . LYS A 1 173 ? -19.170 -4.342 12.890 1.00 56.88 173 LYS A O 1
ATOM 1349 N N . PRO A 1 174 ? -18.159 -2.508 13.766 1.00 50.47 174 PRO A N 1
ATOM 1350 C CA . PRO A 1 174 ? -16.814 -2.923 13.389 1.00 50.47 174 PRO A CA 1
ATOM 1351 C C . PRO A 1 174 ? -16.494 -4.288 14.011 1.00 50.47 174 PRO A C 1
ATOM 1353 O O . PRO A 1 174 ? -16.838 -4.571 15.163 1.00 50.47 174 PRO A O 1
ATOM 1356 N N . ARG A 1 175 ? -15.844 -5.168 13.234 1.00 53.69 175 ARG A N 1
ATOM 1357 C CA . ARG A 1 175 ? -15.614 -6.585 13.594 1.00 53.69 175 ARG A CA 1
ATOM 1358 C C . ARG A 1 175 ? -14.961 -6.783 14.969 1.00 53.69 175 ARG A C 1
ATOM 1360 O O . ARG A 1 175 ? -15.218 -7.806 15.598 1.00 53.69 175 ARG A O 1
ATOM 1367 N N . SER A 1 176 ? -14.173 -5.819 15.443 1.00 42.69 176 SER A N 1
ATOM 1368 C CA . SER A 1 176 ? -13.501 -5.848 16.747 1.00 42.69 176 SER A CA 1
ATOM 1369 C C . SER A 1 176 ? -14.443 -5.744 17.957 1.00 42.69 176 SER A C 1
ATOM 1371 O O . SER A 1 176 ? -14.051 -6.174 19.035 1.00 42.69 176 SER A O 1
ATOM 1373 N N . LYS A 1 177 ? -15.682 -5.248 17.802 1.00 42.34 177 LYS A N 1
ATOM 1374 C CA . LYS A 1 177 ? -16.642 -5.041 18.910 1.00 42.34 177 LYS A CA 1
ATOM 1375 C C . LYS A 1 177 ? -17.876 -5.951 18.896 1.00 42.34 177 LYS A C 1
ATOM 1377 O O . LYS A 1 177 ? -18.779 -5.772 19.698 1.00 42.34 177 LYS A O 1
ATOM 1382 N N . ARG A 1 178 ? -17.944 -6.958 18.017 1.00 46.84 178 ARG A N 1
ATOM 1383 C CA . ARG A 1 178 ? -19.088 -7.902 17.966 1.00 46.84 178 ARG A CA 1
ATOM 1384 C C . ARG A 1 178 ? -19.094 -8.962 19.086 1.00 46.84 178 ARG A C 1
ATOM 1386 O O . ARG A 1 178 ? -20.006 -9.782 19.112 1.00 46.84 178 ARG A O 1
ATOM 1393 N N . ARG A 1 179 ? -18.059 -9.015 19.934 1.00 42.06 179 ARG A N 1
ATOM 1394 C CA . ARG A 1 179 ? -17.866 -10.050 20.972 1.00 42.06 179 ARG A CA 1
ATOM 1395 C C . ARG A 1 179 ? -17.981 -9.548 22.417 1.00 42.06 179 ARG A C 1
ATOM 1397 O O . ARG A 1 179 ? -17.963 -10.395 23.306 1.00 42.06 179 ARG A O 1
ATOM 1404 N N . GLU A 1 180 ? -18.082 -8.239 22.632 1.00 40.28 180 GLU A N 1
ATOM 1405 C CA . GLU A 1 180 ? -18.466 -7.646 23.926 1.00 40.28 180 GLU A CA 1
ATOM 1406 C C . GLU A 1 180 ? -19.979 -7.433 23.967 1.00 40.28 180 GLU A C 1
ATOM 1408 O O . GLU A 1 180 ? -20.568 -7.696 25.037 1.00 40.28 180 GLU A O 1
#

Radius of gyration: 25.0 Å; chains: 1; bounding box: 52×44×70 Å

Sequence (180 aa):
MAKQMPTEDIVATRYAHRIELLRNSAMKFLIGGVVVFVVGMFPPILAMARGIPDVGALVLLIIAGVKYWNTLSIKDSDALDLARDLENRITPEHMTRAFKVSFKEADACFDRLVQQRAIHVDQEAQLRGHKVGIVNVGDDMDAETGRTRFVDSLEAAKRAGDEELLRAAEEDKPRSKRRE